Protein AF-A0A1F8HW75-F1 (afdb_monomer_lite)

Foldseek 3Di:
DPPPPPVPPPPPPPFPKDKDWDFDQDPPDDRWTWIWIWIWTDPDVVDTDTDPPRTHTPGTPDD

Structure (mmCIF, N/CA/C/O backbone):
data_AF-A0A1F8HW75-F1
#
_entry.id   AF-A0A1F8HW75-F1
#
loop_
_atom_site.group_PDB
_atom_site.id
_atom_site.type_symbol
_atom_site.label_atom_id
_atom_site.label_alt_id
_atom_site.label_comp_id
_atom_site.label_asym_id
_atom_site.label_entity_id
_atom_site.label_seq_id
_atom_site.pdbx_PDB_ins_code
_atom_site.Cartn_x
_atom_site.Cartn_y
_atom_site.Cartn_z
_atom_site.occupancy
_atom_site.B_iso_or_equiv
_atom_site.auth_seq_id
_atom_site.auth_comp_id
_atom_site.auth_asym_id
_atom_site.auth_atom_id
_atom_site.pdbx_PDB_model_num
ATOM 1 N N . MET A 1 1 ? 8.823 8.171 42.744 1.00 50.56 1 MET A N 1
ATOM 2 C CA . MET A 1 1 ? 8.890 7.543 41.405 1.00 50.56 1 MET A CA 1
ATOM 3 C C . MET A 1 1 ? 7.471 7.494 40.901 1.00 50.56 1 MET A C 1
ATOM 5 O O . MET A 1 1 ? 6.787 6.483 40.989 1.00 50.56 1 MET A O 1
ATOM 9 N N . ASP A 1 2 ? 7.022 8.661 40.481 1.00 61.38 2 ASP A N 1
ATOM 10 C CA . ASP A 1 2 ? 5.691 8.947 39.991 1.00 61.38 2 ASP A CA 1
ATOM 11 C C . ASP A 1 2 ? 5.729 8.535 38.523 1.00 61.38 2 ASP A C 1
ATOM 13 O O . ASP A 1 2 ? 6.131 9.298 37.647 1.00 61.38 2 ASP A O 1
ATOM 17 N N . HIS A 1 3 ? 5.449 7.258 38.258 1.00 57.09 3 HIS A N 1
ATOM 18 C CA . HIS A 1 3 ? 5.200 6.809 36.896 1.00 57.09 3 HIS A CA 1
ATOM 19 C C . HIS A 1 3 ? 3.817 7.317 36.502 1.00 57.09 3 HIS A C 1
ATOM 21 O O . HIS A 1 3 ? 2.834 6.580 36.519 1.00 57.09 3 HIS A O 1
ATOM 27 N N . ASP A 1 4 ? 3.763 8.610 36.185 1.00 59.78 4 ASP A N 1
ATOM 28 C CA . ASP A 1 4 ? 2.659 9.246 35.487 1.00 59.78 4 ASP A CA 1
ATOM 29 C C . ASP A 1 4 ? 2.596 8.635 34.081 1.00 59.78 4 ASP A C 1
ATOM 31 O O . ASP A 1 4 ? 3.154 9.133 33.104 1.00 59.78 4 ASP A O 1
ATOM 35 N N . PHE A 1 5 ? 2.000 7.447 33.999 1.00 56.00 5 PHE A N 1
ATOM 36 C CA . PHE A 1 5 ? 1.658 6.796 32.746 1.00 56.00 5 PHE A CA 1
ATOM 37 C C . PHE A 1 5 ? 0.344 7.411 32.270 1.00 56.00 5 PHE A C 1
ATOM 39 O O . PHE A 1 5 ? -0.678 6.739 32.177 1.00 56.00 5 PHE A O 1
ATOM 46 N N . SER A 1 6 ? 0.358 8.721 32.013 1.00 58.84 6 SER A N 1
ATOM 47 C CA . SER A 1 6 ? -0.678 9.348 31.207 1.00 58.84 6 SER A CA 1
ATOM 48 C C . SER A 1 6 ? -0.641 8.648 29.844 1.00 58.84 6 SER A C 1
ATOM 50 O O . SER A 1 6 ? 0.380 8.766 29.153 1.00 58.84 6 SER A O 1
ATOM 52 N N . PRO A 1 7 ? -1.676 7.881 29.436 1.00 58.62 7 PRO A N 1
ATOM 53 C CA . PRO A 1 7 ? -1.783 7.472 28.048 1.00 58.62 7 PRO A CA 1
ATOM 54 C C . PRO A 1 7 ? -1.839 8.773 27.252 1.00 58.62 7 PRO A C 1
ATOM 56 O O . PRO A 1 7 ? -2.832 9.497 27.309 1.00 58.62 7 PRO A O 1
ATOM 59 N N . LYS A 1 8 ? -0.715 9.129 26.614 1.00 59.16 8 LYS A N 1
ATOM 60 C CA . LYS A 1 8 ? -0.644 10.258 25.687 1.00 59.16 8 LYS A CA 1
ATOM 61 C C . LYS A 1 8 ? -1.793 10.046 24.733 1.00 59.16 8 LYS A C 1
ATOM 63 O O . LYS A 1 8 ? -1.820 8.980 24.125 1.00 59.16 8 LYS A O 1
ATOM 68 N N . GLU A 1 9 ? -2.723 10.998 24.729 1.00 55.41 9 GLU A N 1
ATOM 69 C CA . GLU A 1 9 ? -3.968 10.982 23.971 1.00 55.41 9 GLU A CA 1
ATOM 70 C C . GLU A 1 9 ? -3.799 10.129 22.720 1.00 55.41 9 GLU A C 1
ATOM 72 O O . GLU A 1 9 ? -3.157 10.538 21.753 1.00 55.41 9 GLU A O 1
ATOM 77 N N . GLU A 1 10 ? -4.280 8.887 22.803 1.00 52.09 10 GLU A N 1
ATOM 78 C CA . GLU A 1 10 ? -4.356 8.017 21.649 1.00 52.09 10 GLU A CA 1
ATOM 79 C C . GLU A 1 10 ? -5.371 8.720 20.767 1.00 52.09 10 GLU A C 1
ATOM 81 O O . GLU A 1 10 ? -6.557 8.801 21.107 1.00 52.09 10 GLU A O 1
ATOM 86 N N . ASP A 1 11 ? -4.834 9.402 19.758 1.00 56.94 11 ASP A N 1
ATOM 87 C CA . ASP A 1 11 ? -5.549 10.224 18.803 1.00 56.94 11 ASP A CA 1
ATOM 88 C C . ASP A 1 11 ? -6.846 9.481 18.478 1.00 56.94 11 ASP A C 1
ATOM 90 O O . ASP A 1 11 ? -6.823 8.395 17.904 1.00 56.94 11 ASP A O 1
ATOM 94 N N . LYS A 1 12 ? -8.006 9.986 18.912 1.00 54.00 12 LYS A N 1
ATOM 95 C CA . LYS A 1 12 ? -9.289 9.268 18.743 1.00 54.00 12 LYS A CA 1
ATOM 96 C C . LYS A 1 12 ? -9.691 9.143 17.262 1.00 54.00 12 LYS A C 1
ATOM 98 O O . LYS A 1 12 ? -10.766 8.641 16.943 1.00 54.00 12 LYS A O 1
ATOM 103 N N . ASN A 1 13 ? -8.820 9.610 16.367 1.00 57.12 13 ASN A N 1
ATOM 104 C CA . ASN A 1 13 ? -8.842 9.471 14.922 1.00 57.12 13 ASN A CA 1
ATOM 105 C C . ASN A 1 13 ? -7.691 8.582 14.400 1.00 57.12 13 ASN A C 1
ATOM 107 O O . ASN A 1 13 ? -7.306 8.666 13.232 1.00 57.12 13 ASN A O 1
ATOM 111 N N . PHE A 1 14 ? -7.118 7.727 15.251 1.00 59.66 14 PHE A N 1
ATOM 112 C CA . PHE A 1 14 ? -6.128 6.734 14.859 1.00 59.66 14 PHE A CA 1
ATOM 113 C C . PHE A 1 14 ? -6.836 5.582 14.141 1.00 59.66 14 PHE A C 1
ATOM 115 O O . PHE A 1 14 ? -7.021 4.485 14.662 1.00 59.66 14 PHE A O 1
ATOM 122 N N . GLN A 1 15 ? -7.281 5.842 12.913 1.00 67.94 15 GLN A N 1
ATOM 123 C CA . GLN A 1 15 ? -7.557 4.754 11.987 1.00 67.94 15 GLN A CA 1
ATOM 124 C C . GLN A 1 15 ? -6.238 4.002 11.763 1.00 67.94 15 GLN A C 1
ATOM 126 O O . GLN A 1 15 ? -5.242 4.658 11.437 1.00 67.94 15 GLN A O 1
ATOM 131 N N . PRO A 1 16 ? -6.195 2.665 11.910 1.00 75.38 16 PRO A N 1
ATOM 132 C CA . PRO A 1 16 ? -4.998 1.896 11.611 1.00 75.38 16 PRO A CA 1
ATOM 133 C C . PRO A 1 16 ? -4.593 2.165 10.163 1.00 75.38 16 PRO A C 1
ATOM 135 O O . PRO A 1 16 ? -5.354 1.897 9.229 1.00 75.38 16 PRO A O 1
ATOM 138 N N . ARG A 1 17 ? -3.404 2.734 9.968 1.00 82.19 17 ARG A N 1
ATOM 139 C CA . ARG A 1 17 ? -2.821 2.940 8.643 1.00 82.19 17 ARG A CA 1
ATOM 140 C C . ARG A 1 17 ? -1.573 2.093 8.514 1.00 82.19 17 ARG A C 1
ATOM 142 O O . ARG A 1 17 ? -0.723 2.075 9.399 1.00 82.19 17 ARG A O 1
ATOM 149 N N . PHE A 1 18 ? -1.470 1.402 7.393 1.00 85.06 18 PHE A N 1
ATOM 150 C CA . PHE A 1 18 ? -0.366 0.525 7.061 1.00 85.06 18 PHE A CA 1
ATOM 151 C C . PHE A 1 18 ? 0.266 0.991 5.754 1.00 85.06 18 PHE A C 1
ATOM 153 O O . PHE A 1 18 ? -0.415 1.121 4.740 1.00 85.06 18 PHE A O 1
ATOM 160 N N . LYS A 1 19 ? 1.575 1.238 5.762 1.00 87.81 19 LYS A N 1
ATOM 161 C CA . LYS A 1 19 ? 2.331 1.584 4.554 1.00 87.81 19 LYS A CA 1
ATOM 162 C C . LYS A 1 19 ? 3.015 0.340 4.017 1.00 87.81 19 LYS A C 1
ATOM 164 O O . LYS A 1 19 ? 3.684 -0.369 4.766 1.00 87.81 19 LYS A O 1
ATOM 169 N N . LYS A 1 20 ? 2.850 0.078 2.722 1.00 86.12 20 LYS A N 1
ATOM 170 C CA . LYS A 1 20 ? 3.495 -1.039 2.033 1.00 86.12 20 LYS A CA 1
ATOM 171 C C . LYS A 1 20 ? 4.294 -0.536 0.847 1.00 86.12 20 LYS A C 1
ATOM 173 O O . LYS A 1 20 ? 3.741 0.089 -0.057 1.00 86.12 20 LYS A O 1
ATOM 178 N N . GLU A 1 21 ? 5.571 -0.882 0.820 1.00 88.62 21 GLU A N 1
ATOM 179 C CA . GLU A 1 21 ? 6.399 -0.728 -0.367 1.00 88.62 21 GLU A CA 1
ATOM 180 C C . GLU A 1 21 ? 6.077 -1.846 -1.359 1.00 88.62 21 GLU A C 1
ATOM 182 O O . GLU A 1 21 ? 6.115 -3.036 -1.032 1.00 88.62 21 GLU A O 1
ATOM 187 N N . ILE A 1 22 ? 5.748 -1.466 -2.587 1.00 84.69 22 ILE A N 1
ATOM 188 C CA . ILE A 1 22 ? 5.547 -2.391 -3.695 1.00 84.69 22 ILE A CA 1
ATOM 189 C C . ILE A 1 22 ? 6.573 -2.083 -4.784 1.00 84.69 22 ILE A C 1
ATOM 191 O O . ILE A 1 22 ? 6.791 -0.938 -5.176 1.00 84.69 22 ILE A O 1
ATOM 195 N N . SER A 1 23 ? 7.234 -3.128 -5.269 1.00 81.44 23 SER A N 1
ATOM 196 C CA . SER A 1 23 ? 8.095 -3.033 -6.445 1.00 81.44 23 SER A CA 1
ATOM 197 C C . SER A 1 23 ? 7.239 -3.275 -7.674 1.00 81.44 23 SER A C 1
ATOM 199 O O . SER A 1 23 ? 6.749 -4.385 -7.873 1.00 81.44 23 SER A O 1
ATOM 201 N N . VAL A 1 24 ? 7.045 -2.247 -8.492 1.00 79.50 24 VAL A N 1
ATOM 202 C CA . VAL A 1 24 ? 6.355 -2.392 -9.771 1.00 79.50 24 VAL A CA 1
ATOM 203 C C . VAL A 1 24 ? 7.394 -2.389 -10.888 1.00 79.50 24 VAL A C 1
ATOM 205 O O . VAL A 1 24 ? 8.249 -1.505 -10.981 1.00 79.50 24 VAL A O 1
ATOM 208 N N . SER A 1 25 ? 7.353 -3.424 -11.720 1.00 72.19 25 SER A N 1
ATOM 209 C CA . SER A 1 25 ? 8.185 -3.513 -12.917 1.00 72.19 25 SER A CA 1
ATOM 210 C C . SER A 1 25 ? 7.689 -2.482 -13.921 1.00 72.19 25 SER A C 1
ATOM 212 O O . SER A 1 25 ? 6.507 -2.485 -14.268 1.00 72.19 25 SER A O 1
ATOM 214 N N . ASN A 1 26 ? 8.557 -1.581 -14.377 1.00 64.69 26 ASN A N 1
ATOM 215 C CA . ASN A 1 26 ? 8.159 -0.635 -15.405 1.00 64.69 26 ASN A CA 1
ATOM 216 C C . ASN A 1 26 ? 8.080 -1.374 -16.752 1.00 64.69 26 ASN A C 1
ATOM 218 O O . ASN A 1 26 ? 9.094 -1.857 -17.251 1.00 64.69 26 ASN A O 1
ATOM 222 N N . SER A 1 27 ? 6.888 -1.469 -17.348 1.00 59.03 27 SER A N 1
ATOM 223 C CA . SER A 1 27 ? 6.694 -2.117 -18.659 1.00 59.03 27 SER A CA 1
ATOM 224 C C . SER A 1 27 ? 7.342 -1.340 -19.814 1.00 59.03 27 SER A C 1
ATOM 226 O O . SER A 1 27 ? 7.461 -1.856 -20.922 1.00 59.03 27 SER A O 1
ATOM 228 N N . ALA A 1 28 ? 7.782 -0.102 -19.567 1.00 59.06 28 ALA A N 1
ATOM 229 C CA . ALA A 1 28 ? 8.485 0.736 -20.529 1.00 59.06 28 ALA A CA 1
ATOM 230 C C . ALA A 1 28 ? 9.965 0.323 -20.653 1.00 59.06 28 ALA A C 1
ATOM 232 O O . ALA A 1 28 ? 10.850 1.002 -20.141 1.00 59.06 28 ALA A O 1
ATOM 233 N N . GLY A 1 29 ? 10.218 -0.820 -21.298 1.00 50.84 29 GLY A N 1
ATOM 234 C CA . GLY A 1 29 ? 11.440 -1.149 -22.053 1.00 50.84 29 GLY A CA 1
ATOM 235 C C . GLY A 1 29 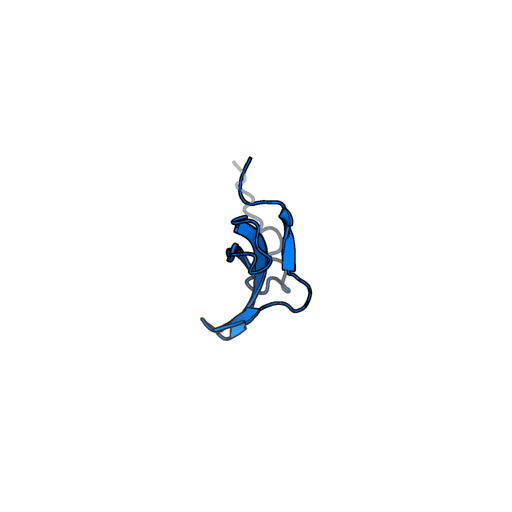? 12.813 -1.168 -21.361 1.00 50.84 29 GLY A C 1
ATOM 236 O O . GLY A 1 29 ? 13.757 -1.623 -21.993 1.00 50.84 29 GLY A O 1
ATOM 237 N N . ASN A 1 30 ? 12.962 -0.720 -20.109 1.00 53.75 30 ASN A N 1
ATOM 238 C CA . ASN A 1 30 ? 14.280 -0.429 -19.524 1.00 53.75 30 ASN A CA 1
ATOM 239 C C . ASN A 1 30 ? 14.668 -1.300 -18.313 1.00 53.75 30 ASN A C 1
ATOM 241 O O . ASN A 1 30 ? 15.585 -0.949 -17.582 1.00 53.75 30 ASN A O 1
ATOM 245 N N . GLY A 1 31 ? 13.955 -2.399 -18.034 1.00 59.19 31 GLY A N 1
ATOM 246 C CA . GLY A 1 31 ? 14.303 -3.347 -16.956 1.00 59.19 31 GLY A CA 1
ATOM 247 C C . GLY A 1 31 ? 14.252 -2.795 -15.518 1.00 59.19 31 GLY A C 1
ATOM 248 O O . GLY A 1 31 ? 14.446 -3.548 -14.565 1.00 59.19 31 GLY A O 1
ATOM 249 N N . GLY A 1 32 ? 13.962 -1.504 -15.340 1.00 65.50 32 GLY A N 1
ATOM 250 C CA . GLY A 1 32 ? 13.920 -0.840 -14.044 1.00 65.50 32 GLY A CA 1
ATOM 251 C C . GLY A 1 32 ? 12.699 -1.250 -13.224 1.00 65.50 32 GLY A C 1
ATOM 252 O O . GLY A 1 32 ? 11.550 -1.072 -13.641 1.00 65.50 32 GLY A O 1
ATOM 253 N N . LYS A 1 33 ? 12.943 -1.764 -12.018 1.00 77.81 33 LYS A N 1
ATOM 254 C CA . LYS A 1 33 ? 11.924 -1.855 -10.968 1.00 77.81 33 LYS A CA 1
ATOM 255 C C . LYS A 1 33 ? 11.811 -0.470 -10.330 1.00 77.81 33 LYS A C 1
ATOM 257 O O . LYS A 1 33 ? 12.831 0.102 -9.954 1.00 77.81 33 LYS A O 1
ATOM 262 N N . ARG A 1 34 ? 10.603 0.077 -10.191 1.00 79.94 34 ARG A N 1
ATOM 263 C CA . ARG A 1 34 ? 10.374 1.264 -9.348 1.00 79.94 34 ARG A CA 1
ATOM 264 C C . ARG A 1 34 ? 9.751 0.821 -8.032 1.00 79.94 34 ARG A C 1
ATOM 266 O O . ARG A 1 34 ? 8.887 -0.062 -8.024 1.00 79.94 34 ARG A O 1
ATOM 273 N N . LYS A 1 35 ? 10.213 1.398 -6.926 1.00 85.12 35 LYS A N 1
ATOM 274 C CA . LYS A 1 35 ? 9.580 1.211 -5.619 1.00 85.12 35 LYS A CA 1
ATOM 275 C C . LYS A 1 35 ? 8.540 2.303 -5.464 1.00 85.12 35 LYS A C 1
ATOM 277 O O . LYS A 1 35 ? 8.847 3.480 -5.624 1.00 85.12 35 LYS A O 1
ATOM 282 N N . VAL A 1 36 ? 7.311 1.913 -5.161 1.00 87.62 36 VAL A N 1
ATOM 283 C CA . VAL A 1 36 ? 6.274 2.864 -4.769 1.00 87.62 36 VAL A CA 1
ATOM 284 C C . VAL A 1 36 ? 5.778 2.496 -3.376 1.00 87.62 36 VAL A C 1
ATOM 286 O O . VAL A 1 36 ? 5.528 1.327 -3.082 1.00 87.62 36 VAL A O 1
ATOM 289 N N . GLU A 1 37 ? 5.683 3.483 -2.496 1.00 90.56 37 GLU A N 1
ATOM 290 C CA . GLU A 1 37 ? 5.032 3.351 -1.197 1.00 90.56 37 GLU A CA 1
ATOM 291 C C . GLU A 1 37 ? 3.537 3.586 -1.387 1.00 90.56 37 GLU A C 1
ATOM 293 O O . GLU A 1 37 ? 3.122 4.551 -2.031 1.00 90.56 37 GLU A O 1
ATOM 298 N N . VAL A 1 38 ? 2.724 2.694 -0.833 1.00 90.88 38 VAL A N 1
ATOM 299 C CA . VAL A 1 38 ? 1.270 2.808 -0.848 1.00 90.88 38 VAL A CA 1
ATOM 300 C C . VAL A 1 38 ? 0.758 2.738 0.580 1.00 90.88 38 VAL A C 1
ATOM 302 O O . VAL A 1 38 ? 1.058 1.793 1.309 1.00 90.88 38 VAL A O 1
ATOM 305 N N . GLU A 1 39 ? -0.041 3.725 0.970 1.00 91.00 39 GLU A N 1
ATOM 306 C CA . GLU A 1 39 ? -0.748 3.714 2.249 1.00 91.00 39 GLU A CA 1
ATOM 307 C C . GLU A 1 39 ? -2.092 2.989 2.120 1.00 91.00 39 GLU A C 1
A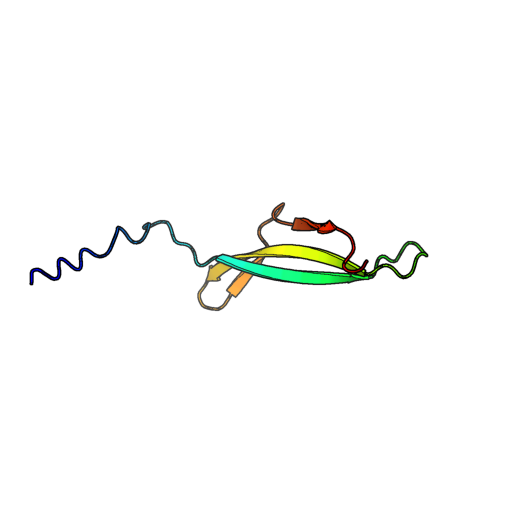TOM 309 O O . GLU A 1 39 ? -2.863 3.214 1.183 1.00 91.00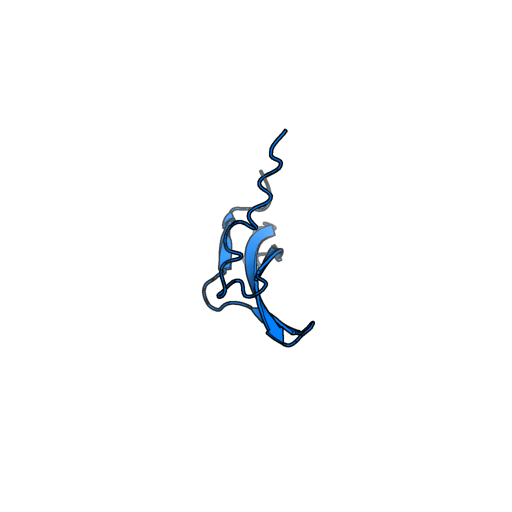 39 GLU A O 1
ATOM 314 N N . TYR A 1 40 ? -2.375 2.132 3.090 1.00 90.50 40 TYR A N 1
ATOM 315 C CA . TYR A 1 40 ? -3.639 1.443 3.281 1.00 90.50 40 TYR A CA 1
ATOM 316 C C . TYR A 1 40 ? -4.236 1.901 4.604 1.00 90.50 40 TYR A C 1
ATOM 318 O O . TYR A 1 40 ? -3.526 2.019 5.599 1.00 90.50 40 TYR A O 1
ATOM 326 N N . LYS A 1 41 ? -5.542 2.134 4.630 1.00 89.31 41 LYS A N 1
ATOM 327 C CA . LYS A 1 41 ? -6.301 2.390 5.855 1.00 89.31 41 LYS A CA 1
ATOM 328 C C . LYS A 1 41 ? -7.181 1.183 6.143 1.00 89.31 41 LYS A C 1
ATOM 330 O O . LYS A 1 41 ? -7.771 0.610 5.225 1.00 89.31 41 LYS A O 1
ATOM 335 N N . GLU A 1 42 ? -7.278 0.791 7.401 1.00 88.31 42 GLU A N 1
ATOM 336 C CA . GLU A 1 42 ? -8.255 -0.208 7.802 1.00 88.31 42 GLU A CA 1
ATOM 337 C C . GLU A 1 42 ? -9.658 0.421 7.766 1.00 88.31 42 GLU A C 1
ATOM 339 O O . GLU A 1 42 ? -9.920 1.426 8.428 1.00 88.31 42 GLU A O 1
ATOM 344 N N . ILE A 1 43 ? -10.555 -0.139 6.950 1.00 87.75 43 ILE A N 1
ATOM 345 C CA . ILE A 1 43 ? -11.955 0.317 6.840 1.00 87.75 43 ILE A CA 1
ATOM 346 C C . ILE A 1 43 ? -12.915 -0.562 7.643 1.00 87.75 43 ILE A C 1
ATOM 348 O O . ILE A 1 43 ? -14.020 -0.136 7.978 1.00 87.75 43 ILE A O 1
ATOM 352 N N . ARG A 1 44 ? -12.508 -1.802 7.924 1.00 85.94 44 ARG A N 1
ATOM 353 C CA . ARG A 1 44 ? -13.182 -2.777 8.789 1.00 85.94 44 ARG A CA 1
ATOM 354 C C . ARG A 1 44 ? -12.114 -3.689 9.390 1.00 85.94 44 ARG A C 1
ATOM 356 O O . ARG A 1 44 ? -11.061 -3.809 8.773 1.00 85.94 44 ARG A O 1
ATOM 363 N N . PRO A 1 45 ? -12.389 -4.401 10.492 1.00 84.50 45 PRO A N 1
ATOM 364 C CA . PRO A 1 45 ? -11.426 -5.332 11.073 1.00 84.50 45 PRO A CA 1
ATOM 365 C C . PRO A 1 45 ? -10.854 -6.291 10.017 1.00 84.50 45 PRO A C 1
ATOM 367 O O . PRO A 1 45 ? -11.611 -7.033 9.387 1.00 84.50 45 PRO A O 1
ATOM 370 N N . ASN A 1 46 ? -9.532 -6.258 9.807 1.00 83.62 46 ASN A N 1
ATOM 371 C CA . ASN A 1 46 ? -8.800 -7.034 8.790 1.00 83.62 46 ASN A CA 1
ATOM 372 C C . ASN A 1 46 ? -9.103 -6.697 7.314 1.00 83.62 46 ASN A C 1
ATOM 374 O O . ASN A 1 46 ? -8.636 -7.402 6.417 1.00 83.62 46 ASN A O 1
ATOM 378 N N . VAL A 1 47 ? -9.856 -5.632 7.028 1.00 88.62 47 VAL A N 1
ATOM 379 C CA . VAL A 1 47 ? -10.131 -5.152 5.667 1.00 88.62 47 VAL A CA 1
ATOM 380 C C . VAL A 1 47 ? -9.410 -3.833 5.447 1.00 88.62 47 VAL A C 1
ATOM 382 O O . VAL A 1 47 ? -9.756 -2.797 6.019 1.00 88.62 47 VAL A O 1
ATOM 385 N N . TRP A 1 48 ? -8.431 -3.881 4.553 1.00 90.38 48 TRP A N 1
ATOM 386 C CA . TRP A 1 48 ? -7.550 -2.767 4.243 1.00 90.38 48 TRP A CA 1
ATOM 387 C C . TRP A 1 48 ? -7.906 -2.182 2.880 1.00 90.38 48 TRP A C 1
ATOM 389 O O . TRP A 1 48 ? -7.934 -2.891 1.875 1.00 90.38 48 TRP A O 1
ATOM 399 N N . GLU A 1 49 ? -8.162 -0.879 2.840 1.00 91.12 49 GLU A N 1
ATOM 400 C CA . GLU A 1 49 ? -8.425 -0.127 1.617 1.00 91.12 49 GLU A CA 1
ATOM 401 C C . GLU A 1 49 ? -7.206 0.723 1.267 1.00 91.12 49 GLU A C 1
ATOM 403 O O . GLU A 1 49 ? -6.659 1.423 2.122 1.00 91.12 49 GLU A O 1
ATOM 408 N N . LYS A 1 50 ? -6.785 0.688 -0.000 1.00 90.81 50 LYS A N 1
ATOM 409 C CA . LYS A 1 50 ? -5.747 1.588 -0.511 1.00 90.81 50 LYS A CA 1
ATOM 410 C C . LYS A 1 50 ? -6.243 3.028 -0.413 1.00 90.81 50 LYS A C 1
ATOM 412 O O . LYS A 1 50 ? -7.305 3.350 -0.941 1.00 90.81 50 LYS A O 1
ATOM 417 N N . VAL A 1 51 ? -5.457 3.904 0.200 1.00 88.94 51 VAL A N 1
ATOM 418 C CA . VAL A 1 51 ? -5.780 5.329 0.239 1.00 88.94 51 VAL A CA 1
ATOM 419 C C . VAL A 1 51 ? -5.524 5.921 -1.158 1.00 88.94 51 VAL A C 1
ATOM 421 O O . VAL A 1 51 ? -4.391 5.864 -1.651 1.00 88.94 51 VAL A O 1
ATOM 424 N N . PRO A 1 52 ? -6.554 6.453 -1.842 1.00 85.50 52 PRO A N 1
ATOM 425 C CA . PRO A 1 52 ? -6.387 7.024 -3.173 1.00 85.50 52 PRO A CA 1
ATOM 426 C C . PRO A 1 52 ? -5.462 8.244 -3.111 1.00 85.50 52 PRO A C 1
ATOM 428 O O . PRO A 1 52 ? -5.624 9.108 -2.253 1.00 85.50 52 PRO A O 1
ATOM 431 N N . GLY A 1 53 ? -4.479 8.308 -4.011 1.00 85.00 53 GLY A N 1
ATOM 432 C CA . GLY A 1 53 ? -3.483 9.385 -4.037 1.00 85.00 53 GLY A CA 1
ATOM 433 C C . GLY A 1 53 ? -2.329 9.233 -3.038 1.00 85.00 53 GLY A C 1
ATOM 434 O O . GLY A 1 53 ? -1.401 10.034 -3.080 1.00 85.00 53 GLY A O 1
ATOM 435 N N . SER A 1 54 ? -2.317 8.193 -2.197 1.00 86.06 54 SER A N 1
ATOM 436 C CA . SER A 1 54 ? -1.188 7.909 -1.291 1.00 86.06 54 SER A CA 1
ATOM 437 C C . SER A 1 54 ? -0.030 7.157 -1.950 1.00 86.06 54 SER A C 1
ATOM 439 O O . SER A 1 54 ? 0.860 6.669 -1.259 1.00 86.06 54 SER A O 1
ATOM 441 N N . GLU A 1 55 ? -0.043 7.029 -3.275 1.00 88.12 55 GLU A N 1
ATOM 442 C CA . GLU A 1 55 ? 1.048 6.439 -4.045 1.00 88.12 55 GLU A CA 1
ATOM 443 C C . GLU A 1 55 ? 2.215 7.417 -4.094 1.00 88.12 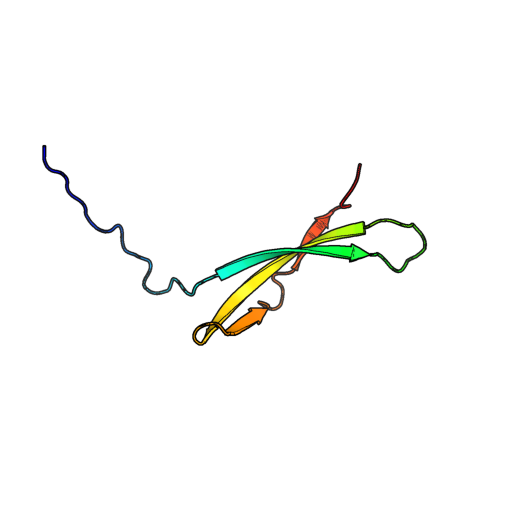55 GLU A C 1
ATOM 445 O O . GLU A 1 55 ? 2.156 8.442 -4.773 1.00 88.12 55 GLU A O 1
ATOM 450 N N . LYS A 1 56 ? 3.285 7.094 -3.373 1.00 85.62 56 LYS A N 1
ATOM 451 C CA . LYS A 1 56 ? 4.535 7.844 -3.426 1.00 85.62 56 LYS A CA 1
ATOM 452 C C . LYS A 1 56 ? 5.558 7.059 -4.217 1.00 85.62 56 LYS A C 1
ATOM 454 O O . LYS A 1 56 ? 5.946 5.963 -3.823 1.00 85.62 56 LYS A O 1
ATOM 459 N N . ASP A 1 57 ? 6.000 7.632 -5.330 1.00 82.12 57 ASP A N 1
ATOM 460 C CA . ASP A 1 57 ? 7.147 7.109 -6.059 1.00 82.12 57 ASP A CA 1
ATOM 461 C C . ASP A 1 57 ? 8.398 7.341 -5.205 1.00 82.12 57 ASP A C 1
ATOM 463 O O . ASP A 1 57 ? 8.762 8.481 -4.914 1.00 82.12 57 ASP A O 1
ATOM 467 N N . LEU A 1 58 ? 9.011 6.254 -4.737 1.00 81.44 58 LEU A N 1
ATOM 468 C CA . LEU A 1 58 ? 10.254 6.305 -3.968 1.00 81.44 58 LEU A CA 1
ATOM 469 C C . LEU A 1 58 ? 11.481 6.356 -4.893 1.00 81.44 58 LEU A C 1
ATOM 471 O O . LEU A 1 58 ? 12.614 6.283 -4.420 1.00 81.44 58 LEU A O 1
ATOM 475 N N . GLY A 1 59 ? 11.268 6.494 -6.204 1.00 72.31 59 GLY A N 1
ATOM 476 C CA . GLY A 1 59 ? 12.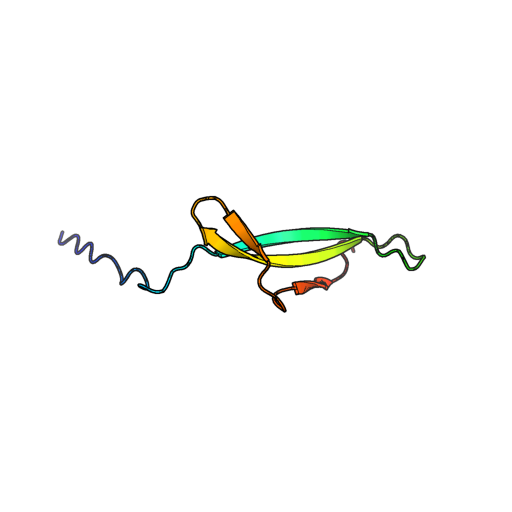305 6.445 -7.214 1.00 72.31 59 GLY A CA 1
ATOM 477 C C . GLY A 1 59 ? 12.630 5.020 -7.678 1.00 72.31 59 GLY A C 1
ATOM 478 O O . GLY A 1 59 ? 11.939 4.042 -7.347 1.00 72.31 59 GLY A O 1
ATOM 479 N N . PRO A 1 60 ? 13.683 4.876 -8.502 1.00 71.06 60 PRO A N 1
ATOM 480 C CA . PRO A 1 60 ? 14.153 3.569 -8.930 1.00 71.06 60 PRO A CA 1
ATOM 481 C C . PRO A 1 60 ? 14.490 2.713 -7.705 1.00 71.06 60 PRO A C 1
ATOM 483 O O . PRO A 1 60 ? 15.106 3.171 -6.746 1.00 71.06 60 PRO A O 1
ATOM 486 N N . ALA A 1 61 ? 14.080 1.445 -7.743 1.00 64.62 61 ALA A N 1
ATOM 487 C CA . ALA A 1 61 ? 14.354 0.468 -6.692 1.00 64.62 61 ALA A CA 1
ATOM 488 C C . ALA A 1 61 ? 15.856 0.184 -6.505 1.00 64.62 61 ALA A C 1
ATOM 490 O O . ALA A 1 61 ? 16.212 -0.508 -5.547 1.00 64.62 61 ALA A O 1
ATOM 491 N N . ASP A 1 62 ? 16.674 0.692 -7.432 1.00 55.19 62 ASP A N 1
ATOM 492 C CA . ASP A 1 62 ? 18.036 0.294 -7.736 1.00 55.19 62 ASP A CA 1
ATOM 493 C C . ASP A 1 62 ? 18.912 1.519 -8.036 1.00 55.19 62 ASP A C 1
ATOM 495 O O . ASP A 1 62 ? 18.471 2.483 -8.676 1.00 55.19 62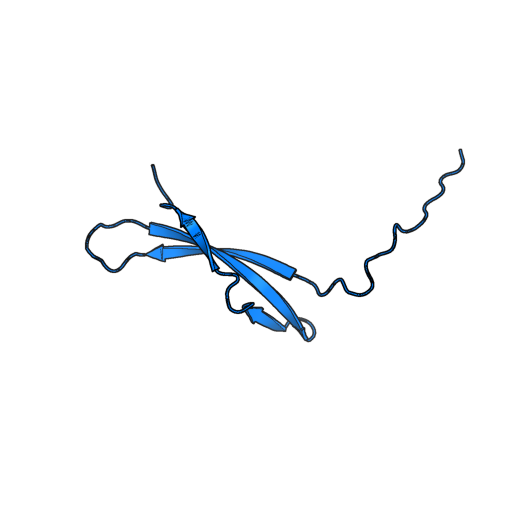 ASP A O 1
ATOM 499 N N . LYS A 1 63 ? 20.161 1.431 -7.587 1.00 47.53 63 LYS A N 1
ATOM 500 C CA . LYS A 1 63 ? 21.302 2.192 -8.073 1.00 47.53 63 LYS A CA 1
ATOM 501 C C . LYS A 1 63 ? 22.428 1.202 -8.317 1.00 47.53 63 LYS A C 1
ATOM 503 O O . LYS A 1 63 ? 22.602 0.335 -7.431 1.00 47.53 63 LYS A O 1
#

pLDDT: mean 74.08, std 14.2, range [47.53, 91.12]

Organism: NCBI:txid1802718

Radius of gyration: 18.12 Å; chains: 1; bounding box: 34×18×64 Å

Sequence (63 aa):
MDHDFSPKEEDKNFQPRFKKEISVSNSAGNGGKRKVEVEYKEIRPNVWEKVPGSEKDLGPADK

Secondary structure (DSSP, 8-state):
-----------TT---EEEEEEEEE--SSS-PEEEEEEEEEEEETTEEEEPTT--EEEEES--